Protein AF-A0A7V2N1H3-F1 (afdb_monomer_lite)

Sequence (93 aa):
MTDAERCDGCVHRHTCSEVYERLGHRGGPNVAMTSVVAFVLPIAVFIMVLGPVESLLSDSWGSTAATLAGVGAGLLAGAVCVVVGRRIRRIKK

pLDDT: mean 70.46, std 9.48, range [40.62, 83.62]

Structure (mmCIF, N/CA/C/O backbone):
data_AF-A0A7V2N1H3-F1
#
_entry.id   AF-A0A7V2N1H3-F1
#
loop_
_atom_site.group_PDB
_atom_site.id
_atom_site.type_symbol
_atom_site.label_atom_id
_atom_site.label_alt_id
_atom_site.label_comp_id
_atom_site.label_asym_id
_atom_site.label_entity_id
_atom_site.label_seq_id
_atom_site.pdbx_PDB_ins_code
_atom_site.Cartn_x
_atom_site.Cartn_y
_atom_site.Cartn_z
_atom_site.occupancy
_atom_site.B_iso_or_equiv
_atom_site.auth_seq_id
_atom_site.auth_comp_id
_atom_site.auth_asym_id
_atom_site.auth_atom_id
_atom_site.pdbx_PDB_model_num
ATOM 1 N N . MET A 1 1 ? -15.514 -17.619 27.541 1.00 40.62 1 MET A N 1
ATOM 2 C CA . MET A 1 1 ? -15.67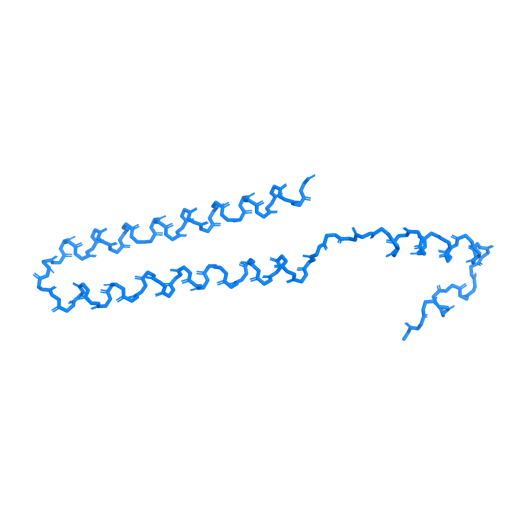1 -16.475 28.461 1.00 40.62 1 MET A CA 1
ATOM 3 C C . MET A 1 1 ? -16.891 -15.701 28.019 1.00 40.62 1 MET A C 1
ATOM 5 O O . MET A 1 1 ? -16.811 -14.948 27.054 1.00 40.62 1 MET A O 1
ATOM 9 N N . THR A 1 2 ? -18.031 -15.980 28.638 1.00 52.97 2 THR A N 1
ATOM 10 C CA . THR A 1 2 ? -19.291 -15.286 28.347 1.00 52.97 2 THR A CA 1
ATOM 11 C C . THR A 1 2 ? -19.300 -13.926 29.041 1.00 52.97 2 THR A C 1
ATOM 13 O O . THR A 1 2 ? -18.786 -13.811 30.150 1.00 52.97 2 THR A O 1
ATOM 16 N N . ASP A 1 3 ? -19.883 -12.901 28.415 1.00 55.78 3 ASP A N 1
ATOM 17 C CA . ASP A 1 3 ? -19.962 -11.526 28.951 1.00 55.78 3 ASP A CA 1
ATOM 18 C C . ASP A 1 3 ? -20.526 -11.466 30.388 1.00 55.78 3 ASP A C 1
ATOM 20 O O . ASP A 1 3 ? -20.121 -10.639 31.203 1.00 55.78 3 ASP A O 1
ATOM 24 N N . ALA A 1 4 ? -21.381 -12.435 30.737 1.00 55.81 4 ALA A N 1
ATOM 25 C CA . ALA A 1 4 ? -21.963 -12.609 32.064 1.00 55.81 4 ALA A CA 1
ATOM 26 C C . ALA A 1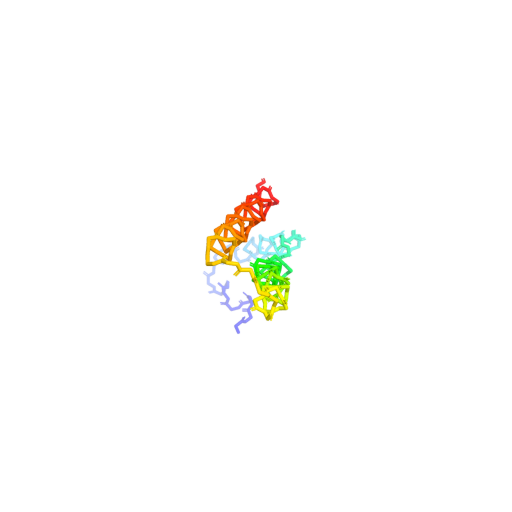 4 ? -20.933 -12.816 33.195 1.00 55.81 4 ALA A C 1
ATOM 28 O O . ALA A 1 4 ? -21.153 -12.318 34.295 1.00 55.81 4 ALA A O 1
ATOM 29 N N . GLU A 1 5 ? -19.804 -13.488 32.936 1.00 59.41 5 GLU A N 1
ATOM 30 C CA . GLU A 1 5 ? -18.756 -13.719 33.949 1.00 59.41 5 GLU A CA 1
ATOM 31 C C . GLU A 1 5 ? -17.911 -12.461 34.208 1.00 59.41 5 GLU A C 1
ATOM 33 O O . GLU A 1 5 ? -17.337 -12.313 35.282 1.00 59.41 5 GLU A O 1
ATOM 38 N N . ARG A 1 6 ? -17.840 -11.519 33.252 1.00 61.44 6 ARG A N 1
ATOM 39 C CA . ARG A 1 6 ? -17.053 -10.278 33.404 1.00 61.44 6 ARG A CA 1
ATOM 40 C C . ARG A 1 6 ? -17.675 -9.270 34.375 1.00 61.44 6 ARG A C 1
ATOM 42 O O . ARG A 1 6 ? -16.983 -8.341 34.780 1.00 61.44 6 ARG A O 1
ATOM 49 N N . CYS A 1 7 ? -18.949 -9.436 34.732 1.00 65.00 7 CYS A N 1
ATOM 50 C CA . CYS A 1 7 ? -19.694 -8.503 35.584 1.00 65.00 7 CYS A CA 1
ATOM 51 C C . CYS A 1 7 ? -20.100 -9.084 36.950 1.00 65.00 7 CYS A C 1
ATOM 53 O O . CYS A 1 7 ? -20.843 -8.424 37.688 1.00 65.00 7 CYS A O 1
ATOM 55 N N . ASP A 1 8 ? -19.636 -10.286 37.307 1.00 59.84 8 ASP A N 1
ATOM 56 C CA . ASP A 1 8 ? -19.874 -10.855 38.636 1.00 59.84 8 ASP A CA 1
ATOM 57 C C . ASP A 1 8 ? -19.004 -10.131 39.675 1.00 59.84 8 ASP A C 1
ATOM 59 O O . ASP A 1 8 ? -17.778 -10.209 39.663 1.00 59.84 8 ASP A O 1
ATOM 63 N N . GLY A 1 9 ? -19.655 -9.357 40.551 1.00 67.69 9 GLY A N 1
ATOM 64 C CA . GLY A 1 9 ? -19.008 -8.540 41.587 1.00 67.69 9 GLY A CA 1
ATOM 65 C C . GLY A 1 9 ? -19.097 -7.023 41.377 1.00 67.69 9 GLY A C 1
ATOM 66 O O . GLY A 1 9 ? -18.688 -6.262 42.253 1.00 67.69 9 GLY A O 1
ATOM 67 N N . CYS A 1 10 ? -19.666 -6.544 40.266 1.00 68.00 10 CYS A N 1
ATOM 68 C CA . CYS A 1 10 ? -19.860 -5.108 40.052 1.00 68.00 10 CYS A CA 1
ATOM 69 C C . CYS A 1 10 ? -21.186 -4.606 40.653 1.00 68.00 10 CYS A C 1
ATOM 71 O O . CYS A 1 10 ? -22.265 -5.025 40.237 1.00 68.00 10 CYS A O 1
ATOM 73 N N . VAL A 1 11 ? -21.113 -3.597 41.532 1.00 69.44 11 VAL A N 1
ATOM 74 C CA . VAL A 1 11 ? -22.272 -2.844 42.077 1.00 69.44 11 VAL A CA 1
ATOM 75 C C . VAL A 1 11 ? -23.152 -2.221 40.976 1.00 69.44 11 VAL A C 1
ATOM 77 O O . VAL A 1 11 ? -24.319 -1.922 41.203 1.00 69.44 11 VAL A O 1
ATOM 80 N N . HIS A 1 12 ? -22.620 -2.045 39.764 1.00 65.81 12 HIS A N 1
ATOM 81 C CA . HIS A 1 12 ? -23.323 -1.515 38.587 1.00 65.81 12 HIS A CA 1
ATOM 82 C C . HIS A 1 12 ? -23.535 -2.562 37.480 1.00 65.81 12 HIS A C 1
ATOM 84 O O . HIS A 1 12 ? -23.608 -2.209 36.307 1.00 65.81 12 HIS A O 1
ATOM 90 N N . ARG A 1 13 ? -23.645 -3.858 37.813 1.00 67.81 13 ARG A N 1
ATOM 91 C CA . ARG A 1 13 ? -23.850 -4.956 36.841 1.00 67.81 13 ARG A CA 1
ATOM 92 C C . ARG A 1 13 ? -24.925 -4.655 35.788 1.00 67.81 13 ARG A C 1
ATOM 94 O O . ARG A 1 13 ? -24.699 -4.905 34.608 1.00 67.81 13 ARG A O 1
ATOM 101 N N . HIS A 1 14 ? -26.049 -4.077 36.211 1.00 65.44 14 HIS A N 1
ATOM 102 C CA . HIS A 1 14 ? -27.168 -3.735 35.328 1.00 65.44 14 HIS A CA 1
ATOM 103 C C . HIS A 1 14 ? -26.818 -2.628 34.320 1.00 65.44 14 HIS A C 1
ATOM 105 O O . HIS A 1 14 ? -27.220 -2.684 33.164 1.00 65.44 14 HIS A O 1
ATOM 111 N N . THR A 1 15 ? -26.030 -1.642 34.748 1.00 69.25 15 THR A N 1
ATOM 112 C CA . THR A 1 15 ? -25.549 -0.546 33.896 1.00 69.25 15 THR A CA 1
ATOM 113 C C . THR A 1 15 ? -24.401 -1.006 33.000 1.00 69.25 15 THR A C 1
ATOM 115 O O . THR A 1 15 ? -24.269 -0.550 31.870 1.00 69.25 15 THR A O 1
ATOM 118 N N . CYS A 1 16 ? -23.569 -1.930 33.487 1.00 68.25 16 CYS A N 1
ATOM 119 C CA . CYS A 1 16 ? -22.432 -2.462 32.747 1.00 68.25 16 CYS A CA 1
ATOM 120 C C . CYS A 1 16 ? -22.901 -3.251 31.518 1.00 68.25 16 CYS A C 1
ATOM 122 O O . CYS A 1 16 ? -22.443 -2.969 30.411 1.00 68.25 16 CYS A O 1
ATOM 124 N N . SER A 1 17 ? -23.870 -4.163 31.678 1.00 73.06 17 SER A N 1
ATOM 125 C CA . SER A 1 17 ? -24.396 -4.925 30.537 1.00 73.06 17 SER A CA 1
ATOM 126 C C . SER A 1 17 ? -25.076 -4.020 29.512 1.00 73.06 17 SER A C 1
ATOM 128 O O . SER A 1 17 ? -24.859 -4.196 28.320 1.00 73.06 17 SER A O 1
ATOM 130 N N . GLU A 1 18 ? -25.825 -3.006 29.956 1.00 75.00 18 GLU A N 1
ATOM 131 C CA . GLU A 1 18 ? -26.491 -2.057 29.059 1.00 75.00 18 GLU A CA 1
ATOM 132 C C . GLU A 1 18 ? -25.484 -1.234 28.236 1.00 75.00 18 GLU A C 1
ATOM 134 O O . GLU A 1 18 ? -25.687 -0.991 27.045 1.00 75.00 18 GLU A O 1
ATOM 139 N N . VAL A 1 19 ? -24.357 -0.832 28.833 1.00 75.62 19 VAL A N 1
ATOM 140 C CA . VAL A 1 19 ? -23.284 -0.127 28.116 1.00 75.62 19 VAL A CA 1
ATOM 141 C C . VAL A 1 19 ? -22.637 -1.035 27.070 1.00 75.62 19 VAL A C 1
ATOM 143 O O . VAL A 1 19 ? -22.454 -0.601 25.931 1.00 75.62 19 VAL A O 1
ATOM 146 N N . TYR A 1 20 ? -22.332 -2.289 27.413 1.00 69.69 20 TYR A N 1
ATOM 147 C CA . TYR A 1 20 ? -21.782 -3.253 26.455 1.00 69.69 20 TYR A CA 1
ATOM 148 C C . TYR A 1 20 ? -22.769 -3.588 25.338 1.00 69.69 20 TYR A C 1
ATOM 150 O O . TYR A 1 20 ? -22.372 -3.652 24.178 1.00 69.69 20 TYR A O 1
ATOM 158 N N . GLU A 1 21 ? -24.055 -3.713 25.645 1.00 73.25 21 GLU A N 1
ATOM 159 C CA . GLU A 1 21 ? -25.102 -3.971 24.660 1.00 73.25 21 GLU A CA 1
ATOM 160 C C . GLU A 1 21 ? -25.274 -2.792 23.693 1.00 73.25 21 GLU A C 1
ATOM 162 O O . GLU A 1 21 ? -25.349 -2.990 22.477 1.00 73.25 21 GLU A O 1
ATOM 167 N N . ARG A 1 22 ? -25.229 -1.552 24.203 1.00 75.06 22 ARG A N 1
ATOM 168 C CA . ARG A 1 22 ? -25.241 -0.333 23.377 1.00 75.06 22 ARG A CA 1
ATOM 169 C C . ARG A 1 22 ? -23.970 -0.165 22.544 1.00 75.06 22 ARG A C 1
ATOM 171 O O . ARG A 1 22 ? -24.037 0.381 21.444 1.00 75.06 22 ARG A O 1
ATOM 178 N N . LEU A 1 23 ? -22.815 -0.605 23.043 1.00 70.06 23 LEU A N 1
ATOM 179 C CA . LEU A 1 23 ? -21.552 -0.582 22.297 1.00 70.06 23 LEU A CA 1
ATOM 180 C C . LEU A 1 23 ? -21.480 -1.704 21.253 1.00 70.06 23 LEU A C 1
ATOM 182 O O . LEU A 1 23 ? -20.951 -1.471 20.170 1.00 70.06 23 LEU A O 1
ATOM 186 N N . GLY A 1 24 ? -22.047 -2.876 21.543 1.00 68.94 24 GLY A N 1
ATOM 187 C CA . GLY A 1 24 ? -22.117 -4.022 20.637 1.00 68.94 24 GLY A CA 1
ATOM 188 C C . GLY A 1 24 ? -23.122 -3.837 19.497 1.00 68.94 24 GLY A C 1
ATOM 189 O O . GLY A 1 24 ? -22.868 -4.289 18.385 1.00 68.94 24 GLY A O 1
ATOM 190 N N . HIS A 1 25 ? -24.224 -3.114 19.736 1.00 65.44 25 HIS A N 1
ATOM 191 C CA . HIS A 1 25 ? -25.209 -2.769 18.701 1.00 65.44 25 HIS A CA 1
ATOM 192 C C . HIS A 1 25 ? -24.804 -1.581 17.822 1.00 65.44 25 HIS A C 1
ATOM 194 O O . HIS A 1 25 ? -25.396 -1.368 16.760 1.00 65.44 25 HIS A O 1
ATOM 200 N N . ARG A 1 26 ? -23.794 -0.795 18.213 1.00 66.75 26 ARG A N 1
ATOM 201 C CA . ARG A 1 26 ? -23.200 0.171 17.287 1.00 66.75 26 ARG A CA 1
ATOM 202 C C . ARG A 1 26 ? -22.393 -0.608 16.262 1.00 66.75 26 ARG A C 1
ATOM 204 O O . ARG A 1 26 ? -21.332 -1.129 16.584 1.00 66.75 26 ARG A O 1
ATOM 211 N N . GLY A 1 27 ? -22.898 -0.659 15.029 1.00 61.22 27 GLY A N 1
ATOM 212 C CA . GLY A 1 27 ? -22.195 -1.237 13.887 1.00 61.22 27 GLY A CA 1
ATOM 213 C C . GLY A 1 27 ? -20.789 -0.652 13.774 1.00 61.22 27 GLY A C 1
ATOM 214 O O . GLY A 1 27 ? -20.605 0.470 13.303 1.00 61.22 27 GLY A O 1
ATOM 215 N N . GLY A 1 28 ? -19.803 -1.395 14.274 1.00 67.56 28 GLY A N 1
ATOM 216 C CA . GLY A 1 28 ? -18.404 -1.011 14.205 1.00 67.56 28 GLY A CA 1
ATOM 217 C C . GLY A 1 28 ? -17.913 -1.040 12.757 1.00 67.56 28 GLY A C 1
ATOM 218 O O . GLY A 1 28 ? -18.469 -1.763 11.925 1.00 67.56 28 GLY A O 1
ATOM 219 N N . PRO A 1 29 ? -16.861 -0.275 12.425 1.00 69.06 29 PRO A N 1
ATOM 220 C CA . PRO A 1 29 ? -16.261 -0.341 11.101 1.00 69.06 29 PRO A CA 1
ATOM 221 C C . PRO A 1 29 ? -15.860 -1.785 10.786 1.00 69.06 29 PRO A C 1
ATOM 223 O O . PRO A 1 29 ? -15.291 -2.477 11.632 1.00 69.06 29 PRO A O 1
ATOM 226 N N . ASN A 1 30 ? -16.150 -2.240 9.565 1.00 75.19 30 ASN A N 1
ATOM 227 C CA . ASN A 1 30 ? -15.842 -3.600 9.132 1.00 75.19 30 ASN A CA 1
ATOM 228 C C . ASN A 1 30 ? -14.320 -3.790 9.013 1.00 75.19 30 ASN A C 1
ATOM 230 O O . ASN A 1 30 ? -13.701 -3.572 7.966 1.00 75.19 30 ASN A O 1
ATOM 234 N N . VAL A 1 31 ? -13.706 -4.170 10.131 1.00 78.25 31 VAL A N 1
ATOM 235 C CA . VAL A 1 31 ? -12.263 -4.366 10.265 1.00 78.25 31 VAL A CA 1
ATOM 236 C C . VAL A 1 31 ? -11.763 -5.544 9.439 1.00 78.25 31 VAL A C 1
ATOM 238 O O . VAL A 1 31 ? -10.659 -5.449 8.914 1.00 78.25 31 VAL A O 1
ATOM 241 N N . ALA A 1 32 ? -12.573 -6.592 9.262 1.00 79.88 32 ALA A N 1
ATOM 242 C CA . ALA A 1 32 ? -12.213 -7.770 8.474 1.00 79.88 32 ALA A CA 1
ATOM 243 C C . ALA A 1 32 ? -12.081 -7.431 6.984 1.00 79.88 32 ALA A C 1
ATOM 245 O O . ALA A 1 32 ? -11.101 -7.780 6.335 1.00 79.88 32 ALA A O 1
ATOM 246 N N . MET A 1 33 ? -13.031 -6.675 6.439 1.00 75.12 33 MET A N 1
ATOM 247 C CA . MET A 1 33 ? -12.946 -6.221 5.052 1.00 75.12 33 MET A CA 1
ATOM 248 C C . MET A 1 33 ? -11.820 -5.195 4.871 1.00 75.12 33 MET A C 1
ATOM 250 O O . MET A 1 33 ? -11.111 -5.214 3.868 1.00 75.12 33 MET A O 1
ATOM 254 N N . THR A 1 34 ? -11.601 -4.335 5.871 1.00 79.00 34 THR A N 1
ATOM 255 C CA . THR A 1 34 ? -10.510 -3.350 5.841 1.00 79.00 34 THR A CA 1
ATOM 256 C C . THR A 1 34 ? -9.136 -4.019 5.827 1.00 79.00 34 THR A C 1
ATOM 258 O O . THR A 1 34 ? -8.262 -3.589 5.076 1.00 79.00 34 THR A O 1
ATOM 261 N N . SER A 1 35 ? -8.927 -5.063 6.633 1.00 82.00 35 SER A N 1
ATOM 262 C CA . SER A 1 35 ? -7.664 -5.802 6.653 1.00 82.00 35 SER A CA 1
ATOM 263 C C . SER A 1 35 ? -7.446 -6.558 5.347 1.00 82.00 35 SER A C 1
ATOM 265 O O . SER A 1 35 ? -6.368 -6.445 4.770 1.00 82.00 35 SER A O 1
ATOM 267 N N . VAL A 1 36 ? -8.470 -7.234 4.821 1.00 83.50 36 VAL A N 1
ATOM 268 C CA . VAL A 1 36 ? -8.390 -7.896 3.509 1.00 83.50 36 VAL A CA 1
ATOM 269 C C . VAL A 1 36 ? -7.957 -6.905 2.431 1.00 83.50 36 VAL A C 1
ATOM 271 O O . VAL A 1 36 ? -6.990 -7.166 1.725 1.00 83.50 36 VAL A O 1
ATOM 274 N N . VAL A 1 37 ? -8.581 -5.730 2.345 1.00 82.31 37 VAL A N 1
ATOM 275 C CA . VAL A 1 37 ? -8.191 -4.716 1.351 1.00 82.31 37 VAL A CA 1
ATOM 276 C C . VAL A 1 37 ? -6.768 -4.203 1.590 1.00 82.31 37 VAL A C 1
ATOM 278 O O . VAL A 1 37 ? -6.010 -4.053 0.635 1.00 82.31 37 VAL A O 1
ATOM 281 N N . ALA A 1 38 ? -6.376 -3.965 2.844 1.00 79.38 38 ALA A N 1
ATOM 282 C CA . ALA A 1 38 ? -5.048 -3.451 3.176 1.00 79.38 38 ALA A CA 1
ATOM 283 C C . ALA A 1 38 ? -3.909 -4.409 2.795 1.00 79.38 38 ALA A C 1
ATOM 285 O O . ALA A 1 38 ? -2.828 -3.936 2.455 1.00 79.38 38 ALA A O 1
ATOM 286 N N . PHE A 1 39 ? -4.140 -5.724 2.843 1.00 82.00 39 PHE A N 1
ATOM 287 C CA . PHE A 1 39 ? -3.121 -6.730 2.531 1.00 82.00 39 PHE A CA 1
ATOM 288 C C . PHE A 1 39 ? -3.225 -7.275 1.104 1.00 82.00 39 PHE A C 1
ATOM 290 O O . PHE A 1 39 ? -2.210 -7.405 0.427 1.00 82.00 39 PHE A O 1
ATOM 297 N N . VAL A 1 40 ? -4.434 -7.561 0.614 1.00 83.62 40 VAL A N 1
ATOM 298 C CA . VAL A 1 40 ? -4.639 -8.186 -0.702 1.00 83.62 40 VAL A CA 1
ATOM 299 C C . VAL A 1 40 ? -4.383 -7.199 -1.835 1.00 83.62 40 VAL A C 1
ATOM 301 O O . VAL A 1 40 ? -3.794 -7.571 -2.847 1.00 83.62 40 VAL A O 1
ATOM 304 N N . LEU A 1 41 ? -4.774 -5.931 -1.675 1.00 79.75 41 LEU A N 1
ATOM 305 C CA . LEU A 1 41 ? -4.650 -4.940 -2.745 1.00 79.75 41 LEU A CA 1
ATOM 306 C C . LEU A 1 41 ? -3.178 -4.644 -3.104 1.00 79.75 41 LEU A C 1
ATOM 308 O O . LEU A 1 41 ? -2.858 -4.716 -4.290 1.00 79.75 41 LEU A O 1
ATOM 312 N N . PRO A 1 42 ? -2.250 -4.397 -2.153 1.00 78.25 42 PRO A N 1
ATOM 313 C CA . PRO A 1 42 ? -0.831 -4.226 -2.480 1.00 78.25 42 PRO A CA 1
ATOM 314 C C . PRO A 1 42 ? -0.213 -5.444 -3.172 1.00 78.25 42 PRO A C 1
ATOM 316 O O . PRO A 1 42 ? 0.554 -5.283 -4.117 1.00 78.25 42 PRO A O 1
ATOM 319 N N . ILE A 1 43 ? -0.569 -6.656 -2.735 1.00 81.19 43 ILE A N 1
ATOM 320 C CA . ILE A 1 43 ? -0.059 -7.904 -3.319 1.00 81.19 43 ILE A CA 1
ATOM 321 C C . ILE A 1 43 ? -0.570 -8.066 -4.755 1.00 81.19 43 ILE A C 1
ATOM 323 O O . ILE A 1 43 ? 0.213 -8.353 -5.657 1.00 81.19 43 ILE A O 1
ATOM 327 N N . ALA A 1 44 ? -1.861 -7.819 -4.991 1.00 78.00 44 ALA A N 1
ATOM 328 C CA . ALA A 1 44 ? -2.449 -7.877 -6.326 1.00 78.00 44 ALA A CA 1
ATOM 329 C C . ALA A 1 44 ? -1.803 -6.860 -7.282 1.00 78.00 44 ALA A C 1
ATOM 331 O O . ALA A 1 44 ? -1.491 -7.199 -8.422 1.00 78.00 44 ALA A O 1
ATOM 332 N N . VAL A 1 45 ? -1.545 -5.636 -6.807 1.00 81.06 45 VAL A N 1
ATOM 333 C CA . VAL A 1 45 ? -0.828 -4.607 -7.579 1.00 81.06 45 VAL A CA 1
ATOM 334 C C . VAL A 1 45 ? 0.597 -5.057 -7.895 1.00 81.06 45 VAL A C 1
ATOM 336 O O . VAL A 1 45 ? 1.036 -4.917 -9.031 1.00 81.06 45 VAL A O 1
ATOM 339 N N . PHE A 1 46 ? 1.309 -5.634 -6.927 1.00 77.62 46 PHE A N 1
ATOM 340 C CA . PHE A 1 46 ? 2.673 -6.118 -7.130 1.00 77.62 46 PHE A CA 1
ATOM 341 C C . PHE A 1 46 ? 2.746 -7.225 -8.193 1.00 77.62 46 PHE A C 1
ATOM 343 O O . PHE A 1 46 ? 3.563 -7.148 -9.107 1.00 77.62 46 PHE A O 1
ATOM 350 N N . ILE A 1 47 ? 1.840 -8.205 -8.136 1.00 78.25 47 ILE A N 1
ATOM 351 C CA . ILE A 1 47 ? 1.758 -9.297 -9.122 1.00 78.25 47 ILE A CA 1
ATOM 352 C C . ILE A 1 47 ? 1.400 -8.760 -10.517 1.00 78.25 47 ILE A C 1
ATOM 354 O O . ILE A 1 47 ? 2.015 -9.154 -11.507 1.00 78.25 47 ILE A O 1
ATOM 358 N N . MET A 1 48 ? 0.454 -7.819 -10.601 1.00 75.12 48 MET A N 1
ATOM 359 C CA . MET A 1 48 ? 0.072 -7.165 -11.861 1.00 75.12 48 MET A CA 1
ATOM 360 C C . MET A 1 48 ? 1.223 -6.383 -12.500 1.00 75.12 48 MET A C 1
ATOM 362 O O . MET A 1 48 ? 1.266 -6.264 -13.719 1.00 75.12 48 MET A O 1
ATOM 366 N N . VAL A 1 49 ? 2.147 -5.848 -11.700 1.00 73.88 49 VAL A N 1
ATOM 367 C CA . VAL A 1 49 ? 3.344 -5.155 -12.196 1.00 73.88 49 VAL A CA 1
ATOM 368 C C . VAL A 1 49 ? 4.435 -6.145 -12.616 1.00 73.88 49 VAL A C 1
ATOM 370 O O . VAL A 1 49 ? 5.150 -5.878 -13.579 1.00 73.88 49 VAL A O 1
ATOM 373 N N . LEU A 1 50 ? 4.549 -7.296 -11.949 1.00 67.06 50 LEU A N 1
ATOM 374 C CA . LEU A 1 50 ? 5.550 -8.320 -12.270 1.00 67.06 50 LEU A CA 1
ATOM 375 C C . LEU A 1 50 ? 5.305 -9.013 -13.619 1.00 67.06 50 LEU A C 1
ATOM 377 O O . LEU A 1 50 ? 6.255 -9.221 -14.368 1.00 67.06 50 LEU A O 1
ATOM 381 N N . GLY A 1 51 ? 4.051 -9.326 -13.961 1.00 68.44 51 GLY A N 1
ATOM 382 C CA . GLY A 1 51 ? 3.719 -10.024 -15.215 1.00 68.44 51 GLY A CA 1
ATOM 383 C C . GLY A 1 51 ? 4.205 -9.314 -16.496 1.00 68.44 51 GLY A C 1
ATOM 384 O O . GLY A 1 51 ? 4.856 -9.941 -17.334 1.00 68.44 51 GLY A O 1
ATOM 385 N N . PRO A 1 52 ? 3.950 -8.002 -16.661 1.00 65.25 52 PRO A N 1
ATOM 386 C CA . PRO A 1 52 ? 4.486 -7.234 -17.778 1.00 65.25 52 PRO A CA 1
ATOM 387 C C . PRO A 1 52 ? 6.011 -7.122 -17.737 1.00 65.25 52 PRO A C 1
ATOM 389 O O . PRO A 1 52 ? 6.636 -7.150 -18.790 1.00 65.25 52 PRO A O 1
ATOM 392 N N . VAL A 1 53 ? 6.619 -7.009 -16.549 1.00 63.50 53 VAL A N 1
ATOM 393 C CA . VAL A 1 53 ? 8.077 -6.863 -16.403 1.00 63.50 53 VAL A CA 1
ATOM 394 C C . VAL A 1 53 ? 8.815 -8.070 -16.976 1.00 63.50 53 VAL A C 1
ATOM 396 O O . VAL A 1 53 ? 9.784 -7.873 -17.699 1.00 63.50 53 VAL A O 1
ATOM 399 N N . GLU A 1 54 ? 8.347 -9.296 -16.740 1.00 60.69 54 GLU A N 1
ATOM 400 C CA . GLU A 1 54 ? 8.992 -10.487 -17.313 1.00 60.69 54 GLU A CA 1
ATOM 401 C C . GLU A 1 54 ? 8.848 -10.565 -18.840 1.00 60.69 54 GLU A C 1
ATOM 403 O O . GLU A 1 54 ? 9.808 -10.900 -19.530 1.00 60.69 54 GLU A O 1
ATOM 408 N N . SER A 1 55 ? 7.686 -10.181 -19.379 1.00 58.69 55 SER A N 1
ATOM 409 C CA . SER A 1 55 ? 7.441 -10.187 -20.833 1.00 58.69 55 SER A CA 1
ATOM 410 C C . SER A 1 55 ? 8.202 -9.073 -21.567 1.00 58.69 55 SER A C 1
ATOM 412 O O . SER A 1 55 ? 8.612 -9.240 -22.712 1.00 58.69 55 SER A O 1
ATOM 414 N N . LEU A 1 56 ? 8.422 -7.932 -20.908 1.00 57.41 56 LEU A N 1
ATOM 415 C CA . LEU A 1 56 ? 9.249 -6.834 -21.418 1.00 57.41 56 LEU A CA 1
ATOM 416 C C . LEU A 1 56 ? 10.752 -7.104 -21.272 1.00 57.41 56 LEU A C 1
ATOM 418 O O . LEU A 1 56 ? 11.535 -6.517 -22.011 1.00 57.41 56 LEU A O 1
ATOM 422 N N . LEU A 1 57 ? 11.165 -7.976 -20.345 1.00 55.00 57 LEU A N 1
ATOM 423 C CA . LEU A 1 57 ? 12.565 -8.383 -20.186 1.00 55.00 57 LEU A CA 1
ATOM 424 C C . LEU A 1 57 ? 13.021 -9.401 -21.240 1.00 55.00 57 LEU A C 1
ATOM 426 O O . LEU A 1 57 ? 14.220 -9.497 -21.494 1.00 55.00 57 LEU A O 1
ATOM 430 N N . SER A 1 58 ? 12.100 -10.168 -21.835 1.00 57.75 58 SER A N 1
ATOM 431 C CA . SER A 1 58 ? 12.433 -11.118 -22.905 1.00 57.75 58 SER A CA 1
ATOM 432 C C . SER A 1 58 ? 12.659 -10.453 -24.263 1.00 57.75 58 SER A C 1
ATOM 434 O O . SER A 1 58 ? 13.318 -11.047 -25.115 1.00 57.75 58 SER A O 1
ATOM 436 N N . ASP A 1 59 ? 12.152 -9.233 -24.461 1.00 57.12 59 ASP A N 1
ATOM 437 C CA . ASP A 1 59 ? 12.430 -8.434 -25.655 1.00 57.12 59 ASP A CA 1
ATOM 438 C C . ASP A 1 59 ? 13.615 -7.490 -25.415 1.00 57.12 59 ASP A C 1
ATOM 440 O O . ASP A 1 59 ? 13.79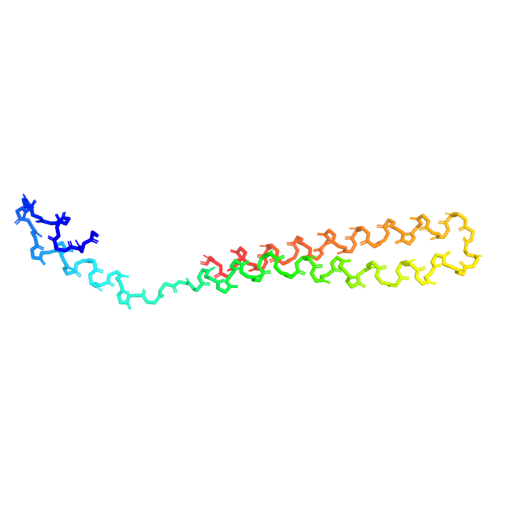7 -6.929 -24.339 1.00 57.12 59 ASP A O 1
ATOM 444 N N . SER A 1 60 ? 14.453 -7.343 -26.439 1.00 55.69 60 SER A N 1
ATOM 445 C CA . SER A 1 60 ? 15.822 -6.811 -26.423 1.00 55.69 60 SER A CA 1
ATOM 446 C C . SER A 1 60 ? 15.963 -5.316 -26.076 1.00 55.69 60 SER A C 1
ATOM 448 O O . SER A 1 60 ? 16.525 -4.533 -26.849 1.00 55.69 60 SER A O 1
ATOM 450 N N . TRP A 1 61 ? 15.457 -4.868 -24.932 1.00 58.59 61 TRP A N 1
ATOM 451 C CA . TRP A 1 61 ? 15.625 -3.495 -24.475 1.00 58.59 61 TRP A CA 1
ATOM 452 C C . TRP A 1 61 ? 16.996 -3.31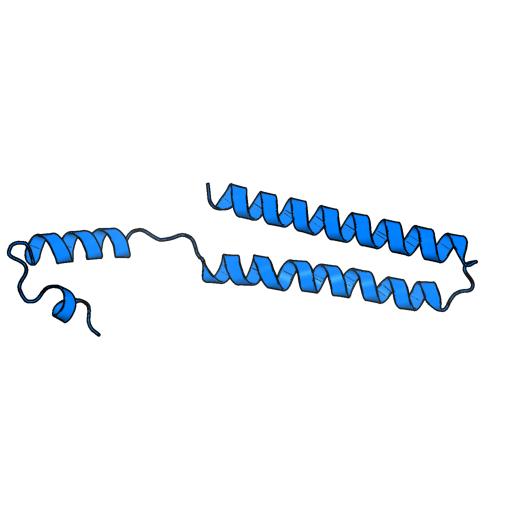7 -23.827 1.00 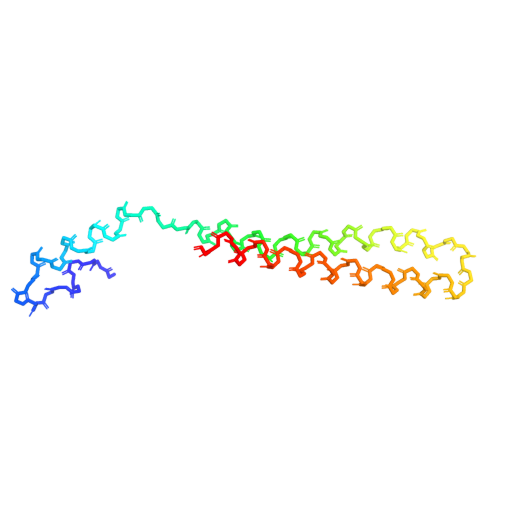58.59 61 TRP A C 1
ATOM 454 O O . TRP A 1 61 ? 17.356 -3.994 -22.866 1.00 58.59 61 TRP A O 1
ATOM 464 N N . GLY A 1 62 ? 17.784 -2.388 -24.376 1.00 63.66 62 GLY A N 1
ATOM 465 C CA . GLY A 1 62 ? 19.086 -2.018 -23.829 1.00 63.66 62 GLY A CA 1
ATOM 466 C C . GLY A 1 62 ? 18.996 -1.693 -22.335 1.00 63.66 62 GLY A C 1
ATOM 467 O O . GLY A 1 62 ? 17.992 -1.152 -21.863 1.00 63.66 62 GLY A O 1
ATOM 468 N N . SER A 1 63 ? 20.058 -2.011 -21.593 1.00 66.50 63 SER A N 1
ATOM 469 C CA . SER A 1 63 ? 20.123 -1.981 -20.121 1.00 66.50 63 SER A CA 1
ATOM 470 C C . SER A 1 63 ? 19.568 -0.700 -19.477 1.00 66.50 63 SER A C 1
ATOM 472 O O . SER A 1 63 ? 18.967 -0.749 -18.403 1.00 66.50 63 SER A O 1
ATOM 474 N N . THR A 1 64 ? 19.685 0.450 -20.141 1.00 70.06 64 THR A N 1
ATOM 475 C CA . THR A 1 64 ? 19.144 1.737 -19.676 1.00 70.06 64 THR A CA 1
ATOM 476 C C . THR A 1 64 ? 17.611 1.784 -19.650 1.00 70.06 64 THR A C 1
ATOM 478 O O . THR A 1 64 ? 17.033 2.309 -18.699 1.00 70.06 64 THR A O 1
ATOM 481 N N . ALA A 1 65 ? 16.937 1.212 -20.652 1.00 68.69 65 ALA A N 1
ATOM 482 C CA . ALA A 1 65 ? 15.476 1.212 -20.749 1.00 68.69 65 ALA A CA 1
ATOM 483 C C . ALA A 1 65 ? 14.839 0.276 -19.711 1.00 68.69 65 ALA A C 1
ATOM 485 O O . ALA A 1 65 ? 13.871 0.657 -19.054 1.00 68.69 65 ALA A O 1
ATOM 486 N N . ALA A 1 66 ? 15.438 -0.897 -19.483 1.00 70.50 66 ALA A N 1
ATOM 487 C CA . ALA A 1 66 ? 15.013 -1.819 -18.429 1.00 70.50 66 ALA A CA 1
ATOM 488 C C . ALA A 1 66 ? 15.144 -1.190 -17.029 1.00 70.50 66 ALA A C 1
ATOM 490 O O . ALA A 1 66 ? 14.253 -1.321 -16.189 1.00 70.50 66 ALA A O 1
ATOM 491 N N . THR A 1 67 ? 16.220 -0.432 -16.795 1.00 74.44 67 THR A N 1
ATOM 492 C CA . THR A 1 67 ? 16.444 0.249 -15.511 1.00 74.44 67 THR A CA 1
ATOM 493 C C . THR A 1 67 ? 15.420 1.366 -15.278 1.00 74.44 67 THR A C 1
ATOM 495 O O . THR A 1 67 ? 14.843 1.458 -14.195 1.00 74.44 67 THR A O 1
ATOM 498 N N . LEU A 1 68 ? 15.132 2.184 -16.297 1.00 76.88 68 LEU A N 1
ATOM 499 C CA . LEU A 1 68 ? 14.104 3.232 -16.222 1.00 76.88 68 LEU A CA 1
ATOM 500 C C . LEU A 1 68 ? 12.699 2.652 -16.007 1.00 76.88 68 LEU A C 1
ATOM 502 O O . LEU A 1 68 ? 11.936 3.185 -15.201 1.00 76.88 68 LEU A O 1
ATOM 506 N N . ALA A 1 69 ? 12.378 1.541 -16.674 1.00 76.25 69 ALA A N 1
ATOM 507 C CA . ALA A 1 69 ? 11.115 0.835 -16.489 1.00 76.25 69 ALA A CA 1
ATOM 508 C C . ALA A 1 69 ? 10.976 0.280 -15.061 1.00 76.25 69 ALA A C 1
ATOM 510 O O . ALA A 1 69 ? 9.934 0.467 -14.434 1.00 76.25 69 ALA A O 1
ATOM 511 N N . GLY A 1 70 ? 12.037 -0.319 -14.507 1.00 76.56 70 GLY A N 1
ATOM 512 C CA . GLY A 1 70 ? 12.054 -0.811 -13.127 1.00 76.56 70 GLY A CA 1
ATOM 513 C C . GLY A 1 70 ? 11.873 0.303 -12.090 1.00 76.56 70 GLY A C 1
ATOM 514 O O . GLY A 1 70 ? 11.068 0.171 -11.167 1.00 76.56 70 GLY A O 1
ATOM 515 N N . VAL A 1 71 ? 12.557 1.438 -12.270 1.00 79.69 71 VAL A N 1
ATOM 516 C CA . VAL A 1 71 ? 12.398 2.614 -11.395 1.00 79.69 71 VAL A CA 1
ATOM 517 C C . VAL A 1 71 ? 10.977 3.178 -11.489 1.00 79.69 71 VAL A C 1
ATOM 519 O O . VAL A 1 71 ? 10.360 3.461 -10.460 1.00 79.69 71 VAL A O 1
ATOM 522 N N . GLY A 1 72 ? 10.427 3.296 -12.701 1.00 81.25 72 GLY A N 1
ATOM 523 C CA . GLY A 1 72 ? 9.053 3.750 -12.920 1.00 81.25 72 GLY A CA 1
ATOM 524 C C . GLY A 1 72 ? 8.018 2.830 -12.270 1.00 81.25 72 GLY A C 1
ATOM 525 O O . GLY A 1 72 ? 7.118 3.303 -11.574 1.00 81.25 72 GLY A O 1
ATOM 526 N N . ALA A 1 73 ? 8.185 1.516 -12.424 1.00 78.88 73 ALA A N 1
ATOM 527 C CA . ALA A 1 73 ? 7.335 0.507 -11.802 1.00 78.88 73 ALA A CA 1
ATOM 528 C C . ALA A 1 73 ? 7.387 0.579 -10.266 1.00 78.88 73 ALA A C 1
ATOM 530 O O . ALA A 1 73 ? 6.343 0.577 -9.611 1.00 78.88 73 ALA A O 1
ATOM 531 N N . GLY A 1 74 ? 8.583 0.724 -9.688 1.00 80.31 74 GLY A N 1
ATOM 532 C CA . GLY A 1 74 ? 8.761 0.892 -8.244 1.00 80.31 74 GLY A CA 1
ATOM 533 C C . GLY A 1 74 ? 8.100 2.163 -7.703 1.00 80.31 74 GLY A C 1
ATOM 534 O O . GLY A 1 74 ? 7.407 2.117 -6.684 1.00 80.31 74 GLY A O 1
ATOM 535 N N . LEU A 1 75 ? 8.247 3.293 -8.405 1.00 82.06 75 LEU A N 1
ATOM 536 C CA . LEU A 1 75 ? 7.602 4.559 -8.040 1.00 82.06 75 LEU A CA 1
ATOM 537 C C . LEU A 1 75 ? 6.075 4.469 -8.113 1.00 82.06 75 LEU A C 1
ATOM 539 O O . LEU A 1 75 ? 5.393 4.937 -7.200 1.00 82.06 75 LEU A O 1
ATOM 543 N N . LEU A 1 76 ? 5.535 3.843 -9.160 1.00 81.31 76 LEU A N 1
ATOM 544 C CA . LEU A 1 76 ? 4.097 3.620 -9.308 1.00 81.31 76 LEU A CA 1
ATOM 545 C C . LEU A 1 76 ? 3.555 2.718 -8.198 1.00 81.31 76 LEU A C 1
ATOM 547 O O . LEU A 1 76 ? 2.569 3.077 -7.555 1.00 81.31 76 LEU A O 1
ATOM 551 N N . ALA A 1 77 ? 4.224 1.600 -7.908 1.00 80.38 77 ALA A N 1
ATOM 552 C CA . ALA A 1 77 ? 3.839 0.707 -6.819 1.00 80.38 77 ALA A CA 1
ATOM 553 C C . ALA A 1 77 ? 3.861 1.431 -5.460 1.00 80.38 77 ALA A C 1
ATOM 555 O O . ALA A 1 77 ? 2.893 1.363 -4.697 1.00 80.38 77 ALA A O 1
ATOM 556 N N . GLY A 1 78 ? 4.917 2.202 -5.180 1.00 81.81 78 GLY A N 1
ATOM 557 C CA . GLY A 1 78 ? 5.023 3.015 -3.968 1.00 81.81 78 GLY A CA 1
ATOM 558 C C . GLY A 1 78 ? 3.919 4.072 -3.859 1.00 81.81 78 GLY A C 1
ATOM 559 O O . GLY A 1 78 ? 3.282 4.203 -2.810 1.00 81.81 78 GLY A O 1
ATOM 560 N N . ALA A 1 79 ? 3.634 4.792 -4.946 1.00 79.50 79 ALA A N 1
ATOM 561 C CA . ALA A 1 79 ? 2.570 5.789 -4.996 1.00 79.50 79 ALA A CA 1
ATOM 562 C C . ALA A 1 79 ? 1.187 5.164 -4.755 1.00 79.50 79 ALA A C 1
ATOM 564 O O . ALA A 1 79 ? 0.405 5.701 -3.966 1.00 79.50 79 ALA A O 1
ATOM 565 N N . VAL A 1 80 ? 0.901 4.008 -5.363 1.00 81.31 80 VAL A N 1
ATOM 566 C CA . VAL A 1 80 ? -0.349 3.263 -5.151 1.00 81.31 80 VAL A CA 1
ATOM 567 C C . VAL A 1 80 ? -0.484 2.840 -3.688 1.00 81.31 80 VAL A C 1
ATOM 569 O O . VAL A 1 80 ? -1.516 3.119 -3.076 1.00 81.31 80 VAL A O 1
ATOM 572 N N . CYS A 1 81 ? 0.562 2.276 -3.081 1.00 77.12 81 CYS A N 1
ATOM 573 C CA . CYS A 1 81 ? 0.564 1.916 -1.660 1.00 77.12 81 CYS A CA 1
ATOM 574 C C . CYS A 1 81 ? 0.286 3.124 -0.749 1.00 77.12 81 CYS A C 1
ATOM 576 O O . CYS A 1 81 ? -0.528 3.037 0.174 1.00 77.12 81 CYS A O 1
ATOM 578 N N . VAL A 1 82 ? 0.901 4.279 -1.025 1.00 82.38 82 VAL A N 1
ATOM 579 C CA . VAL A 1 82 ? 0.673 5.514 -0.257 1.00 82.38 82 VAL A CA 1
ATOM 580 C C . VAL A 1 82 ? -0.753 6.040 -0.441 1.00 82.38 82 VAL A C 1
ATOM 582 O O . VAL A 1 82 ? -1.378 6.460 0.535 1.00 82.38 82 VAL A O 1
ATOM 585 N N . VAL A 1 83 ? -1.296 6.027 -1.661 1.00 81.19 83 VAL A N 1
ATOM 586 C CA . VAL A 1 83 ? -2.668 6.480 -1.945 1.00 81.19 83 VAL A CA 1
ATOM 587 C C . VAL A 1 83 ? -3.691 5.564 -1.281 1.00 81.19 83 VAL A C 1
ATOM 589 O O . VAL A 1 83 ? -4.605 6.059 -0.621 1.00 81.19 83 VAL A O 1
ATOM 592 N N . VAL A 1 84 ? -3.517 4.248 -1.382 1.00 77.75 84 VAL A N 1
ATOM 593 C CA . VAL A 1 84 ? -4.387 3.249 -0.748 1.00 77.75 84 VAL A CA 1
ATOM 594 C C . VAL A 1 84 ? -4.313 3.371 0.771 1.00 77.75 84 VAL A C 1
ATOM 596 O O . VAL A 1 84 ? -5.346 3.513 1.423 1.00 77.75 84 VAL A O 1
ATOM 599 N N . GLY A 1 85 ? -3.108 3.448 1.343 1.00 77.56 85 GLY A N 1
ATOM 600 C CA . GLY A 1 85 ? -2.916 3.672 2.775 1.00 77.56 85 GLY A CA 1
ATOM 601 C C . GLY A 1 85 ? -3.571 4.969 3.255 1.00 77.56 85 GLY A C 1
ATOM 602 O O . GLY A 1 85 ? -4.268 4.977 4.270 1.00 77.56 85 GLY A O 1
ATOM 603 N N . ARG A 1 86 ? -3.436 6.066 2.495 1.00 76.81 86 ARG A N 1
ATOM 604 C CA . ARG A 1 86 ? -4.114 7.341 2.784 1.00 76.81 86 ARG A CA 1
ATOM 605 C C . ARG A 1 86 ? -5.633 7.235 2.683 1.00 76.81 86 ARG A C 1
ATOM 607 O O . ARG A 1 86 ? -6.319 7.817 3.519 1.00 76.81 86 ARG A O 1
ATOM 614 N N . ARG A 1 87 ? -6.168 6.515 1.695 1.00 68.62 87 ARG A N 1
ATOM 615 C CA . ARG A 1 87 ? -7.613 6.288 1.538 1.00 68.62 87 ARG A CA 1
ATOM 616 C C . ARG A 1 87 ? -8.171 5.478 2.701 1.00 68.62 87 ARG A C 1
ATOM 618 O O . ARG A 1 87 ? -9.148 5.913 3.297 1.00 68.62 87 ARG A O 1
ATOM 625 N N . ILE A 1 88 ? -7.500 4.400 3.100 1.00 68.00 88 ILE A N 1
ATOM 626 C CA . ILE A 1 88 ? -7.878 3.598 4.272 1.00 68.00 88 ILE A CA 1
ATOM 627 C C . ILE A 1 88 ? -7.840 4.457 5.545 1.00 68.00 88 ILE A C 1
ATOM 629 O O . ILE A 1 88 ? -8.777 4.432 6.340 1.00 68.00 88 ILE A O 1
ATOM 633 N N . ARG A 1 89 ? -6.800 5.286 5.720 1.00 67.19 89 ARG A N 1
ATOM 634 C CA . ARG A 1 89 ? -6.696 6.202 6.869 1.00 67.19 89 ARG A CA 1
ATOM 635 C C . ARG A 1 89 ? -7.806 7.254 6.897 1.00 67.19 89 ARG A C 1
ATOM 637 O O . ARG A 1 89 ? -8.231 7.632 7.980 1.00 67.19 89 ARG A O 1
ATOM 644 N N . ARG A 1 90 ? -8.257 7.731 5.730 1.00 60.50 90 ARG A N 1
ATOM 645 C CA . ARG A 1 90 ? -9.384 8.671 5.619 1.00 60.50 90 ARG A CA 1
ATOM 646 C C . ARG A 1 90 ? -10.735 8.009 5.871 1.00 60.50 90 ARG A C 1
ATOM 648 O O . ARG A 1 90 ? -11.583 8.661 6.444 1.00 60.50 90 ARG A O 1
ATOM 655 N N . ILE A 1 91 ? -10.930 6.755 5.467 1.00 57.91 91 ILE A N 1
ATOM 656 C CA . ILE A 1 91 ? -12.182 6.014 5.716 1.00 57.91 91 ILE A CA 1
ATOM 657 C C . ILE A 1 91 ? -12.355 5.706 7.213 1.00 57.91 91 ILE A C 1
ATOM 659 O O . ILE A 1 91 ? -13.472 5.583 7.698 1.00 57.91 91 ILE A O 1
ATOM 663 N N . LYS A 1 92 ? -11.247 5.594 7.956 1.00 48.03 92 LYS A N 1
ATOM 664 C CA . LYS A 1 92 ? -11.246 5.390 9.412 1.00 48.03 92 LYS A CA 1
ATOM 665 C C . LYS A 1 92 ? -11.449 6.664 10.250 1.00 48.03 92 LYS A C 1
ATOM 667 O O . LYS A 1 92 ? -11.541 6.525 11.467 1.00 48.03 92 LYS A O 1
ATOM 672 N N . LYS A 1 93 ? -11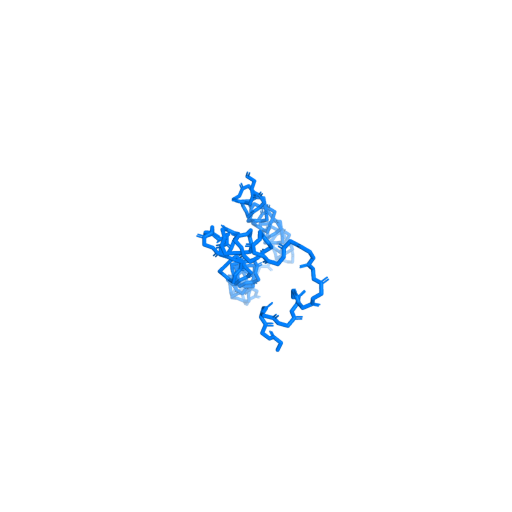.424 7.860 9.651 1.00 47.62 93 LYS A N 1
ATOM 673 C CA . LYS A 1 93 ? -11.536 9.150 10.351 1.00 47.62 93 LYS A CA 1
ATOM 674 C C . LYS A 1 93 ? -12.935 9.719 10.172 1.00 47.62 93 LYS A C 1
ATOM 676 O O . LYS A 1 93 ? -13.440 10.283 11.162 1.00 47.62 93 LYS A O 1
#

Foldseek 3Di:
DDPQVVQVPDPPSVVVVVVVVVVVPPPDPPVVVLVCCLPVVLVVLVVVLVVVLVVVVVDDDPPVVNVVSVVVSVVVSVVVNVVSVVVSVVVVD

Radius of gyration: 24.39 Å; chains: 1; bounding box: 47×26×68 Å

Secondary structure (DSSP, 8-state):
--GGGGGTT-TTHHHHHHHHHHHHSS----HHHHHHHHHHHHHHHHHHHHHHHHHHHSS---HHHHHHHHHHHHHHHHHHHHHHHHHHHHHT-